Protein AF-K1S315-F1 (afdb_monomer)

Foldseek 3Di:
DAAEDADQPVCVVVLVVVQVVQVVCCVVPNNDDDRYDYDYDPAPSFAFFQADLVHTQDPPDPDPLRHDDPPDDPVRVVVSNVPGDFDPPPDQDDDPPGSNSVNVVRVVCVVPVDDDDD

pLDDT: mean 85.22, std 10.04, range [49.0, 95.62]

Sequence (118 aa):
QTDFVPIGIDQKQHLEITRNIADRFNGLYGNTFKLPEPFIGKSGAKIMSLQEPNKKMSKSDTNPKAFISVLDDDNTIMKKIKSAVTDSEARVYRKDGKDGVNNLMGIYSCCTGKQMRK

Nearest PDB structures (foldseek):
  1d2r-assembly2_B  TM=8.834E-01  e=2.063E-12  Geobacillus stearothermophilus
  7cms-assembly1_A  TM=9.202E-01  e=4.070E-12  Geobacillus stearothermophilus
  3prh-assembly1_A  TM=8.988E-01  e=1.137E-10  Bacillus subtilis
  7el8-assembly1_A-2  TM=9.189E-01  e=2.402E-10  Mycobacterium tuberculosis
  2yy5-assembly2_C  TM=8.888E-01  e=4.501E-08  Mycoplasmoides pneumoniae M129

Solvent-accessible surface area (backbone atoms only — not comparable to full-atom values): 7331 Å² total; per-residue (Å²): 131,58,67,64,43,83,42,56,83,88,44,52,66,59,54,51,53,54,40,54,52,39,51,54,46,24,74,74,74,46,92,77,64,66,75,59,42,84,37,68,70,93,69,80,77,76,58,45,15,33,64,44,47,91,39,69,48,46,94,84,49,91,51,74,56,27,42,84,59,95,84,56,51,73,68,57,50,50,51,34,63,75,65,36,46,62,77,90,76,88,67,94,68,77,54,91,93,36,50,30,47,43,42,53,52,49,53,52,25,66,77,66,71,48,82,79,80,123

Radius of gyration: 19.46 Å; Cα contacts (8 Å, |Δi|>4): 130; chains: 1; bounding box: 40×32×53 Å

InterPro domains:
  IPR002305 Aminoacyl-tRNA synthetase, class Ic [PF00579] (2-112)
  IPR002306 Tryptophan-tRNA ligase [PR01039] (3-24)
  IPR002306 Tryptophan-tRNA ligase [PR01039] (56-66)
  IPR014729 Rossmann-like alpha/beta/alpha sandwich fold [G3DSA:3.40.50.620] (1-46)
  IPR050203 Tryptophan--tRNA ligase [PTHR43766] (1-116)

Mean predicted aligned error: 8.25 Å

Organism: NCBI:txid408170

Structure (mmCIF, N/CA/C/O backbone):
data_AF-K1S315-F1
#
_entry.id   AF-K1S315-F1
#
loop_
_atom_site.group_PDB
_atom_site.id
_atom_site.type_symbol
_atom_site.label_atom_id
_atom_site.label_alt_id
_atom_site.label_comp_id
_atom_site.label_asym_id
_atom_site.label_entity_id
_atom_site.label_seq_id
_atom_site.pdbx_PDB_ins_code
_atom_site.Cartn_x
_atom_site.Cartn_y
_atom_site.Cartn_z
_atom_site.occupancy
_atom_site.B_iso_or_equiv
_atom_site.auth_seq_id
_atom_site.auth_comp_id
_atom_site.auth_asym_id
_atom_site.auth_atom_id
_atom_site.pdbx_PDB_model_num
ATOM 1 N N . GLN A 1 1 ? -23.611 5.404 16.840 1.00 61.06 1 GLN A N 1
ATOM 2 C CA . GLN A 1 1 ? -22.821 4.190 17.134 1.00 61.06 1 GLN A CA 1
ATOM 3 C C . GLN A 1 1 ? -22.353 3.614 15.808 1.00 61.06 1 GLN A C 1
ATOM 5 O O . GLN A 1 1 ? -23.149 3.602 14.880 1.00 61.06 1 GLN A O 1
ATOM 10 N N . THR A 1 2 ? -21.083 3.229 15.697 1.00 65.81 2 THR A N 1
ATOM 11 C CA . THR A 1 2 ? -20.478 2.786 14.430 1.00 65.81 2 THR A CA 1
ATOM 12 C C . THR A 1 2 ? -20.525 1.266 14.325 1.00 65.81 2 THR A C 1
ATOM 14 O O . THR A 1 2 ? -20.066 0.588 15.240 1.00 65.81 2 THR A O 1
ATOM 17 N N . ASP A 1 3 ? -21.047 0.741 13.217 1.00 77.94 3 ASP A N 1
ATOM 18 C CA . ASP A 1 3 ? -21.150 -0.707 12.987 1.00 77.94 3 ASP A CA 1
ATOM 19 C C . ASP A 1 3 ? -19.856 -1.305 12.424 1.00 77.94 3 ASP A C 1
ATOM 21 O O . ASP A 1 3 ? -19.412 -2.367 12.855 1.00 77.94 3 ASP A O 1
ATOM 25 N N . PHE A 1 4 ? -19.219 -0.588 11.496 1.00 78.38 4 PHE A N 1
ATOM 26 C CA . PHE A 1 4 ? -18.026 -1.042 10.791 1.00 78.38 4 PHE A CA 1
ATOM 27 C C . PHE A 1 4 ? -16.975 0.054 10.732 1.00 78.38 4 PHE A C 1
ATOM 29 O O . PHE A 1 4 ? -17.293 1.217 10.478 1.00 78.38 4 PHE A O 1
ATOM 36 N N . VAL A 1 5 ? -15.711 -0.327 10.908 1.00 77.19 5 VAL A N 1
ATOM 37 C CA . VAL A 1 5 ? -14.580 0.585 10.725 1.00 77.19 5 VAL A CA 1
ATOM 38 C C . VAL A 1 5 ? -13.715 0.062 9.580 1.00 77.19 5 VAL A C 1
ATOM 40 O O . VAL A 1 5 ? -13.161 -1.036 9.698 1.00 77.19 5 VAL A O 1
ATOM 43 N N . PRO A 1 6 ? 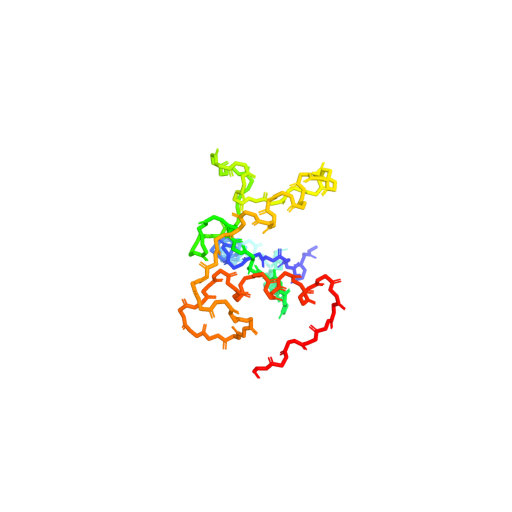-13.589 0.810 8.465 1.00 77.38 6 PRO A N 1
ATOM 44 C CA . PRO A 1 6 ? -12.662 0.455 7.405 1.00 77.38 6 PRO A CA 1
ATOM 45 C C . PRO A 1 6 ? -11.240 0.595 7.941 1.00 77.38 6 PRO A C 1
ATOM 47 O O . PRO A 1 6 ? -10.768 1.700 8.205 1.00 77.38 6 PRO A O 1
ATOM 50 N N . ILE A 1 7 ? -10.563 -0.536 8.122 1.00 72.38 7 ILE A N 1
ATOM 51 C CA . ILE A 1 7 ? -9.204 -0.567 8.655 1.00 72.38 7 ILE A CA 1
ATOM 52 C C . ILE A 1 7 ? -8.247 -1.226 7.668 1.00 72.38 7 ILE A C 1
ATOM 54 O O . ILE A 1 7 ? -8.550 -2.235 7.031 1.00 72.38 7 ILE A O 1
ATOM 58 N N . GLY A 1 8 ? -7.048 -0.655 7.560 1.00 69.12 8 GLY A N 1
ATOM 59 C CA . GLY A 1 8 ? -5.916 -1.367 6.974 1.00 69.12 8 GLY A CA 1
ATOM 60 C C . GLY A 1 8 ? -5.458 -2.495 7.903 1.00 69.12 8 GLY A C 1
ATOM 61 O O . GLY A 1 8 ? -5.700 -2.443 9.107 1.00 69.12 8 GLY A O 1
ATOM 62 N N . ILE A 1 9 ? -4.745 -3.488 7.361 1.00 70.25 9 ILE A N 1
ATOM 63 C CA . ILE A 1 9 ? -4.192 -4.615 8.143 1.00 70.25 9 ILE A CA 1
ATOM 64 C C . ILE A 1 9 ? -3.387 -4.111 9.353 1.00 70.25 9 ILE A C 1
ATOM 66 O O . ILE A 1 9 ? -3.514 -4.645 10.452 1.00 70.25 9 ILE A O 1
ATOM 70 N N . ASP A 1 10 ? -2.636 -3.024 9.168 1.00 71.62 10 ASP A N 1
ATOM 71 C CA . ASP A 1 10 ? -1.775 -2.430 10.198 1.00 71.62 10 ASP A CA 1
ATOM 72 C C . ASP A 1 10 ? -2.562 -1.794 11.363 1.00 71.62 10 ASP A C 1
ATOM 74 O O . ASP A 1 10 ? -2.003 -1.526 12.418 1.00 71.62 10 ASP A O 1
ATOM 78 N N . GLN A 1 11 ? -3.864 -1.546 11.192 1.00 78.31 11 GLN A N 1
ATOM 79 C CA . GLN A 1 11 ? -4.729 -0.879 12.175 1.00 78.31 11 GLN A CA 1
ATOM 80 C C . GLN A 1 11 ? -5.542 -1.875 13.021 1.00 78.31 11 GLN A C 1
ATOM 82 O O . GLN A 1 11 ? -6.329 -1.466 13.875 1.00 78.31 11 GLN A O 1
ATOM 87 N N . LYS A 1 12 ? -5.342 -3.188 12.823 1.00 82.12 12 LYS A N 1
ATOM 88 C CA . LYS A 1 12 ? -6.036 -4.243 13.578 1.00 82.12 12 LYS A CA 1
ATOM 89 C C . LYS A 1 12 ? -5.812 -4.116 15.088 1.00 82.12 12 LYS A C 1
ATOM 91 O O . LYS A 1 12 ? -6.753 -4.271 15.857 1.00 82.12 12 LYS A O 1
ATOM 96 N N . GLN A 1 13 ? -4.588 -3.789 15.506 1.00 84.56 13 GLN A N 1
ATOM 97 C CA . GLN A 1 13 ? -4.250 -3.639 16.923 1.00 84.56 13 GLN A CA 1
ATOM 98 C C . GLN A 1 13 ? -4.992 -2.464 17.576 1.00 84.56 13 GLN A C 1
ATOM 100 O O . GLN A 1 13 ? -5.445 -2.581 18.711 1.00 84.56 13 GLN A O 1
ATOM 105 N N . HIS A 1 14 ? -5.162 -1.348 16.863 1.00 86.81 14 HIS A N 1
ATOM 106 C CA . HIS A 1 14 ? -5.900 -0.198 17.387 1.00 86.81 14 HIS A CA 1
ATOM 107 C C . HIS A 1 14 ? -7.389 -0.502 17.551 1.00 86.81 14 HIS A C 1
ATOM 109 O O . HIS A 1 14 ? -7.962 -0.148 18.579 1.00 86.81 14 HIS A O 1
ATOM 115 N N . LEU A 1 15 ? -7.997 -1.208 16.589 1.00 86.94 15 LEU A N 1
ATOM 116 C CA . LEU A 1 15 ? -9.394 -1.627 16.705 1.00 86.94 15 LEU A CA 1
ATOM 117 C C . LEU A 1 15 ? -9.605 -2.537 17.923 1.00 86.94 15 LEU A C 1
ATOM 119 O O . LEU A 1 15 ? -10.591 -2.382 18.641 1.00 86.94 15 LEU A O 1
ATOM 123 N N . GLU A 1 16 ? -8.657 -3.435 18.191 1.00 87.69 16 GLU A N 1
ATOM 124 C CA . GLU A 1 16 ? -8.718 -4.324 19.352 1.00 87.69 16 GLU A CA 1
ATOM 125 C C . GLU A 1 16 ? -8.681 -3.546 20.675 1.00 87.69 16 GLU A C 1
ATOM 127 O O . GLU A 1 16 ? -9.477 -3.798 21.579 1.00 87.69 16 GLU A O 1
ATOM 132 N N . ILE A 1 17 ? -7.815 -2.532 20.773 1.00 91.06 17 ILE A N 1
ATOM 133 C CA . ILE A 1 17 ? -7.763 -1.642 21.941 1.00 91.06 17 ILE A CA 1
ATOM 134 C C . ILE A 1 17 ? -9.097 -0.903 22.112 1.00 91.06 17 ILE A C 1
ATOM 136 O O . ILE A 1 17 ? -9.622 -0.840 23.224 1.00 91.06 17 ILE A O 1
ATOM 140 N N . THR A 1 18 ? -9.680 -0.383 21.027 1.00 89.94 18 THR A N 1
ATOM 141 C CA . THR A 1 18 ? -10.992 0.280 21.066 1.00 89.94 18 THR A CA 1
ATOM 142 C C . THR A 1 18 ? -12.089 -0.656 21.575 1.00 89.94 18 THR A C 1
ATOM 144 O O . THR A 1 18 ? -12.887 -0.246 22.418 1.00 89.94 18 THR A O 1
ATOM 147 N N . ARG A 1 19 ? -12.111 -1.915 21.120 1.00 89.25 19 ARG A N 1
ATOM 148 C CA . ARG A 1 19 ? -13.080 -2.922 21.581 1.00 89.25 19 ARG A CA 1
ATOM 149 C C . ARG A 1 19 ? -12.910 -3.232 23.066 1.00 89.25 19 ARG A C 1
ATOM 151 O O . ARG A 1 19 ? -13.896 -3.204 23.790 1.00 89.25 19 ARG A O 1
ATOM 158 N N . ASN A 1 20 ? -11.678 -3.422 23.535 1.00 91.62 20 ASN A N 1
ATOM 159 C CA . ASN A 1 20 ? -11.399 -3.695 24.948 1.00 91.62 20 ASN A CA 1
ATOM 160 C C . ASN A 1 20 ? -11.819 -2.543 25.873 1.00 91.62 20 ASN A C 1
ATOM 162 O O . ASN A 1 20 ? -12.341 -2.775 26.962 1.00 91.62 20 ASN A O 1
ATOM 166 N N . ILE A 1 21 ? -11.605 -1.292 25.451 1.00 91.38 21 ILE A N 1
ATOM 167 C CA . ILE A 1 21 ? -12.036 -0.113 26.215 1.00 91.38 21 ILE A CA 1
ATOM 168 C C . ILE A 1 21 ? -13.565 -0.026 26.250 1.00 91.38 21 ILE A C 1
ATOM 170 O O . ILE A 1 21 ? -14.135 0.205 27.316 1.00 91.38 21 ILE A O 1
ATOM 174 N N . ALA A 1 22 ? -14.223 -0.233 25.106 1.00 90.12 22 ALA A N 1
ATOM 175 C CA . ALA A 1 22 ? -15.678 -0.216 25.011 1.00 90.12 22 ALA A CA 1
ATOM 176 C C . ALA A 1 22 ? -16.320 -1.313 25.876 1.00 90.12 22 ALA A C 1
ATOM 178 O O . ALA A 1 22 ? -17.272 -1.033 26.600 1.00 90.12 22 ALA A O 1
ATOM 179 N N . ASP A 1 23 ? -15.758 -2.523 25.867 1.00 91.75 23 ASP A N 1
ATOM 180 C CA . ASP A 1 23 ? -16.247 -3.651 26.662 1.00 91.75 23 ASP A CA 1
ATOM 181 C C . ASP A 1 23 ? -16.055 -3.416 28.168 1.00 91.75 23 ASP A C 1
ATOM 183 O O . ASP A 1 23 ? -16.991 -3.551 28.956 1.00 91.75 23 ASP A O 1
ATOM 187 N N . ARG A 1 24 ? -14.874 -2.925 28.576 1.00 92.19 24 ARG A N 1
ATOM 188 C CA . ARG A 1 24 ? -14.619 -2.536 29.972 1.00 92.19 24 ARG A CA 1
ATOM 189 C C . ARG A 1 24 ? -15.598 -1.466 30.451 1.00 92.19 24 ARG A C 1
ATOM 191 O O . ARG A 1 24 ? -16.093 -1.550 31.572 1.00 92.19 24 ARG A O 1
ATOM 198 N N . PHE A 1 25 ? -15.866 -0.455 29.628 1.00 93.50 25 PHE A N 1
ATOM 199 C CA . PHE A 1 25 ? -16.805 0.604 29.985 1.00 93.50 25 PHE A CA 1
ATOM 200 C C . PHE A 1 25 ? -18.232 0.063 30.115 1.00 93.50 25 PHE A C 1
ATOM 202 O O . PHE A 1 25 ? -18.916 0.375 31.087 1.00 93.50 25 PHE A O 1
ATOM 209 N N . ASN A 1 26 ? -18.653 -0.795 29.184 1.00 92.06 26 ASN A N 1
ATOM 210 C CA . ASN A 1 26 ? -19.968 -1.425 29.226 1.00 92.06 26 ASN A CA 1
ATOM 211 C C . ASN A 1 26 ? -20.154 -2.310 30.464 1.00 92.06 26 ASN A C 1
ATOM 213 O O . ASN A 1 26 ? -21.233 -2.312 31.054 1.00 92.06 26 ASN A O 1
ATOM 217 N N . GLY A 1 27 ? -19.105 -3.022 30.886 1.00 90.75 27 GLY A N 1
ATOM 218 C CA . GLY A 1 27 ? -19.124 -3.824 32.109 1.00 90.75 27 GLY A CA 1
ATOM 219 C C . GLY A 1 27 ? -19.220 -2.994 33.394 1.00 90.75 27 GLY A C 1
ATOM 220 O O . GLY A 1 27 ? -19.822 -3.446 34.363 1.00 90.75 27 GLY A O 1
ATOM 221 N N . LEU A 1 28 ? -18.657 -1.781 33.410 1.00 92.12 28 LEU A N 1
ATOM 222 C CA . LEU A 1 28 ? -18.657 -0.900 34.586 1.00 92.12 28 LEU A CA 1
ATOM 223 C C . LEU A 1 28 ? -19.918 -0.037 34.704 1.00 92.12 28 LEU A C 1
ATOM 225 O O . LEU A 1 28 ? -20.394 0.202 35.811 1.00 92.12 28 LEU A O 1
ATOM 229 N N . TYR A 1 29 ? -20.441 0.452 33.579 1.00 90.69 29 TYR A N 1
ATOM 230 C CA . TYR A 1 29 ? -21.463 1.506 33.555 1.00 90.69 29 TYR A CA 1
ATOM 231 C C . TYR A 1 29 ? -22.747 1.104 32.820 1.00 90.69 29 TYR A C 1
ATOM 233 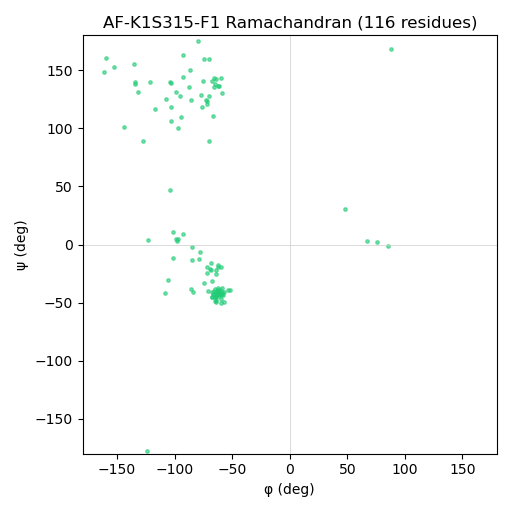O O . TYR A 1 29 ? -23.660 1.916 32.680 1.00 90.69 29 TYR A O 1
ATOM 241 N N . GLY A 1 30 ? -22.840 -0.146 32.367 1.00 85.50 30 GLY A N 1
ATOM 242 C CA . GLY A 1 30 ? -23.950 -0.632 31.558 1.00 85.50 30 GLY A CA 1
ATOM 243 C C . GLY A 1 30 ? -23.735 -0.406 30.062 1.00 85.50 30 GLY A C 1
ATOM 244 O O . GLY A 1 30 ? -22.825 0.297 29.620 1.00 85.50 30 GLY A O 1
ATOM 245 N N . ASN A 1 31 ? -24.585 -1.046 29.262 1.00 83.25 31 ASN A N 1
ATOM 246 C CA . ASN A 1 31 ? -24.381 -1.235 27.827 1.00 83.25 31 ASN A CA 1
ATOM 247 C C . ASN A 1 31 ? -24.514 0.089 27.039 1.00 83.25 31 ASN A C 1
ATOM 249 O O . ASN A 1 31 ? -25.601 0.461 26.599 1.00 83.25 31 ASN A O 1
ATOM 253 N N . THR A 1 32 ? -23.402 0.811 26.880 1.00 87.19 32 THR A N 1
ATOM 254 C CA . THR A 1 32 ? -23.354 2.190 26.356 1.00 87.19 32 THR A CA 1
ATOM 255 C C . THR A 1 32 ? -22.754 2.245 24.949 1.00 87.19 32 THR A C 1
ATOM 257 O O . THR A 1 32 ? -23.251 2.947 24.062 1.00 87.19 32 THR A O 1
ATOM 260 N N . PHE A 1 33 ? -21.688 1.481 24.710 1.00 87.12 33 PHE A N 1
ATOM 261 C CA . PHE A 1 33 ? -20.973 1.439 23.439 1.00 87.12 33 PHE A CA 1
ATOM 262 C C . PHE A 1 33 ? -21.298 0.180 22.637 1.00 87.12 33 PHE A C 1
ATOM 264 O O . PHE A 1 33 ? -21.354 -0.923 23.172 1.00 87.12 33 PHE A O 1
ATOM 271 N N . LYS A 1 34 ? -21.441 0.336 21.319 1.00 86.00 34 LYS A N 1
ATOM 272 C CA . LYS A 1 34 ? -21.485 -0.788 20.377 1.00 86.00 34 LYS A CA 1
ATOM 273 C C . LYS A 1 34 ? -20.065 -1.139 19.948 1.00 86.00 34 LYS A C 1
ATOM 275 O O . LYS A 1 34 ? -19.290 -0.236 19.636 1.00 86.00 34 LYS A O 1
ATOM 280 N N . LEU A 1 35 ? -19.739 -2.430 19.925 1.00 83.81 35 LEU A N 1
ATOM 281 C CA . LEU A 1 35 ? -18.429 -2.911 19.491 1.00 83.81 35 LEU A CA 1
ATOM 282 C C . LEU A 1 35 ? -18.334 -2.859 17.956 1.00 83.81 35 LEU A C 1
ATOM 284 O O . LEU A 1 35 ? -19.128 -3.525 17.291 1.00 83.81 35 LEU A O 1
ATOM 288 N N . PRO A 1 36 ? -17.399 -2.079 17.383 1.00 81.81 36 PRO A N 1
ATOM 289 C CA . PRO A 1 36 ? -17.247 -1.980 15.936 1.00 81.81 36 PRO A CA 1
ATOM 290 C C . PRO A 1 36 ? -16.577 -3.228 15.350 1.00 81.81 36 PRO A C 1
ATOM 292 O O . PRO A 1 36 ? -15.601 -3.738 15.911 1.00 81.81 36 PRO A O 1
ATOM 295 N N . GLU A 1 37 ? -17.046 -3.677 14.186 1.00 80.62 37 GLU A N 1
ATOM 296 C CA . GLU A 1 37 ? -16.431 -4.774 13.429 1.00 80.62 37 GLU A CA 1
ATOM 297 C C . GLU A 1 37 ? -15.419 -4.252 12.385 1.00 80.62 37 GLU A C 1
ATOM 299 O O . GLU A 1 37 ? -15.629 -3.193 11.775 1.00 80.62 37 GLU A O 1
ATOM 304 N N . PRO A 1 38 ? -14.303 -4.969 12.147 1.00 79.38 38 PRO A N 1
ATOM 305 C CA . PRO A 1 38 ? -13.333 -4.588 11.131 1.00 79.38 38 PRO A CA 1
ATOM 306 C C . PRO A 1 38 ? -13.906 -4.781 9.727 1.00 79.38 38 PRO A C 1
ATOM 308 O O . PRO A 1 38 ? -14.318 -5.877 9.350 1.00 79.38 38 PRO A O 1
ATOM 311 N N . PHE A 1 39 ? -13.833 -3.740 8.903 1.00 78.00 39 PHE A N 1
ATOM 312 C CA . PHE A 1 39 ? -14.087 -3.850 7.472 1.00 78.00 39 PHE A CA 1
ATOM 313 C C . PHE A 1 39 ? -12.760 -3.830 6.708 1.00 78.00 39 PHE A C 1
ATOM 315 O O . PHE A 1 39 ? -12.108 -2.792 6.587 1.00 78.00 39 PHE A O 1
ATOM 322 N N . ILE A 1 40 ? -12.346 -4.995 6.202 1.00 67.31 40 ILE A N 1
ATOM 323 C CA . ILE A 1 40 ? -11.112 -5.161 5.422 1.00 67.31 40 ILE A CA 1
ATOM 324 C C . ILE A 1 40 ? -11.487 -5.286 3.942 1.00 67.31 40 ILE A C 1
ATOM 326 O O . ILE A 1 40 ? -12.183 -6.219 3.538 1.00 67.31 40 ILE A O 1
ATOM 330 N N . GLY A 1 41 ? -11.019 -4.346 3.118 1.00 64.75 41 GLY A N 1
ATOM 331 C CA . GLY A 1 41 ? -11.251 -4.362 1.671 1.00 64.75 41 GLY A CA 1
ATOM 332 C C . GLY A 1 41 ? -10.641 -5.599 0.993 1.00 64.75 41 GLY A C 1
ATOM 333 O O . GLY A 1 41 ? -9.508 -5.980 1.279 1.00 64.75 41 GLY A O 1
ATOM 334 N N . LYS A 1 42 ? -11.387 -6.224 0.069 1.00 60.81 42 LYS A N 1
ATOM 335 C CA . LYS A 1 42 ? -11.048 -7.525 -0.548 1.00 60.81 42 LYS A CA 1
ATOM 336 C C . LYS A 1 42 ? -9.977 -7.479 -1.655 1.00 60.81 42 LYS A C 1
ATOM 338 O O . LYS A 1 42 ? -9.580 -8.534 -2.139 1.00 60.81 42 LYS A O 1
ATOM 343 N N . SER A 1 43 ? -9.500 -6.312 -2.097 1.00 53.97 43 SER A N 1
ATOM 344 C CA . SER A 1 43 ? -8.475 -6.185 -3.156 1.00 53.97 43 SER A CA 1
ATOM 345 C C . SER A 1 43 ? -7.809 -4.804 -3.131 1.00 53.97 43 SER A C 1
ATOM 347 O O . SER A 1 43 ? -8.434 -3.834 -2.718 1.00 53.97 43 SER A O 1
ATOM 349 N N . GLY A 1 44 ? -6.527 -4.722 -3.511 1.00 56.81 44 GLY A N 1
ATOM 350 C CA . GLY A 1 44 ? -5.727 -3.482 -3.460 1.00 56.81 44 GLY A CA 1
ATOM 351 C C . GLY A 1 44 ? -5.245 -3.069 -2.060 1.00 56.81 44 GLY A C 1
ATOM 352 O O . GLY A 1 44 ? -4.579 -2.050 -1.912 1.00 56.81 44 GLY A O 1
ATOM 353 N N . ALA A 1 45 ? -5.534 -3.873 -1.030 1.00 58.25 45 ALA A N 1
ATOM 354 C CA . ALA A 1 45 ? -5.287 -3.544 0.378 1.00 58.25 45 ALA A CA 1
ATOM 355 C C . ALA A 1 45 ? -3.804 -3.334 0.745 1.00 58.25 45 ALA A C 1
ATOM 357 O O . ALA A 1 45 ? -3.500 -2.763 1.795 1.00 58.25 45 ALA A O 1
ATOM 358 N N . LYS A 1 46 ? -2.874 -3.798 -0.098 1.00 76.12 46 LYS A N 1
ATOM 359 C CA . LYS A 1 46 ? -1.437 -3.676 0.142 1.00 76.12 46 LYS A CA 1
ATOM 360 C C . LYS A 1 46 ? -0.692 -3.441 -1.170 1.00 76.12 46 LYS A C 1
ATOM 362 O O . LYS A 1 46 ? -0.459 -4.375 -1.928 1.00 76.12 46 LYS A O 1
ATOM 367 N N . ILE A 1 47 ? -0.339 -2.182 -1.411 1.00 87.81 47 ILE A N 1
ATOM 368 C CA . ILE A 1 47 ? 0.583 -1.773 -2.473 1.00 87.81 47 ILE A CA 1
ATOM 369 C C . ILE A 1 47 ? 1.965 -1.566 -1.853 1.00 87.81 47 ILE A C 1
ATOM 371 O O . ILE A 1 47 ? 2.107 -0.915 -0.810 1.00 87.81 47 ILE A O 1
ATOM 375 N N . MET A 1 48 ? 2.976 -2.160 -2.478 1.00 91.88 48 MET A N 1
ATOM 376 C CA . MET A 1 48 ? 4.359 -2.118 -2.008 1.00 91.88 48 MET A CA 1
ATOM 377 C C . MET A 1 48 ? 5.114 -0.954 -2.653 1.00 91.88 48 MET A C 1
ATOM 379 O O . MET A 1 48 ? 4.670 -0.386 -3.654 1.00 91.88 48 MET A O 1
ATOM 383 N N . SER A 1 49 ? 6.250 -0.584 -2.068 1.00 93.94 49 SER A N 1
ATOM 384 C CA . SER A 1 49 ? 7.137 0.439 -2.615 1.00 93.94 49 SER A CA 1
ATOM 385 C C . SER A 1 49 ? 7.632 0.035 -4.005 1.00 93.94 49 SER A C 1
ATOM 387 O O . SER A 1 49 ? 7.896 -1.136 -4.280 1.00 93.94 49 SER A O 1
ATOM 389 N N . LEU A 1 50 ? 7.766 1.025 -4.889 1.00 93.94 50 LEU A N 1
ATOM 390 C CA . LEU A 1 50 ? 8.313 0.824 -6.233 1.00 93.94 50 LEU A CA 1
ATOM 391 C C . LEU A 1 50 ? 9.824 0.567 -6.219 1.00 93.94 50 LEU A C 1
ATOM 393 O O . LEU A 1 50 ? 10.358 0.077 -7.205 1.00 93.94 50 LEU A O 1
ATOM 397 N N . GLN A 1 51 ? 10.515 0.925 -5.136 1.00 94.31 51 GLN A N 1
ATOM 398 C CA . GLN A 1 51 ? 11.969 0.779 -5.005 1.00 94.31 51 GLN A CA 1
ATOM 399 C C . GLN A 1 51 ? 12.344 -0.383 -4.079 1.00 94.31 51 GLN A C 1
ATOM 401 O O . GLN A 1 51 ? 13.359 -1.037 -4.282 1.00 94.31 51 GLN A O 1
ATOM 406 N N . GLU A 1 52 ? 11.497 -0.679 -3.093 1.00 92.31 52 GLU A N 1
ATOM 407 C CA . GLU A 1 52 ? 11.689 -1.767 -2.134 1.00 92.31 52 GLU A CA 1
ATOM 408 C C . GLU A 1 52 ? 10.430 -2.650 -2.099 1.00 92.31 52 GLU A C 1
ATOM 410 O O . GLU A 1 52 ? 9.534 -2.409 -1.287 1.00 92.31 52 GLU A O 1
ATOM 415 N N . PRO A 1 53 ? 10.330 -3.692 -2.945 1.00 88.88 53 PRO A N 1
ATOM 416 C CA . PRO A 1 53 ? 9.114 -4.505 -3.066 1.00 88.88 53 PRO A CA 1
ATOM 417 C C . PRO A 1 53 ? 8.657 -5.205 -1.774 1.00 88.88 53 PRO A C 1
ATOM 419 O O . PRO A 1 53 ? 7.491 -5.567 -1.649 1.00 88.88 53 PRO A O 1
ATOM 422 N N . ASN A 1 54 ? 9.554 -5.356 -0.795 1.00 86.88 54 ASN A N 1
ATOM 423 C CA . ASN A 1 54 ? 9.266 -5.937 0.520 1.00 86.88 54 ASN A CA 1
ATOM 424 C C . ASN A 1 54 ? 8.694 -4.929 1.529 1.00 86.88 54 ASN A C 1
ATOM 426 O O . ASN A 1 54 ? 8.160 -5.319 2.569 1.00 86.88 54 ASN A O 1
ATOM 430 N N . LYS A 1 55 ? 8.766 -3.629 1.228 1.00 90.38 55 LYS A N 1
ATOM 431 C CA . LYS A 1 55 ? 8.298 -2.547 2.094 1.00 90.38 55 LYS A CA 1
ATOM 432 C C . LYS A 1 55 ? 6.970 -2.001 1.583 1.00 90.38 55 LYS A C 1
ATOM 434 O O . LYS A 1 55 ? 6.773 -1.821 0.384 1.00 90.38 55 LYS A O 1
ATOM 439 N N . LYS A 1 56 ? 6.035 -1.716 2.491 1.00 89.69 56 LYS A N 1
ATOM 440 C CA . LYS A 1 56 ? 4.770 -1.064 2.126 1.00 89.69 56 LYS A CA 1
ATOM 441 C C . LYS A 1 56 ? 5.051 0.340 1.585 1.00 89.69 56 LYS A C 1
ATOM 443 O O . LYS A 1 56 ? 5.919 1.037 2.107 1.00 89.69 56 LYS A O 1
ATOM 448 N N . MET A 1 57 ? 4.296 0.764 0.572 1.00 91.69 57 MET A N 1
ATOM 449 C CA . MET A 1 57 ? 4.381 2.136 0.078 1.00 91.69 57 MET A CA 1
ATOM 450 C C . MET A 1 57 ? 4.062 3.128 1.207 1.00 91.69 57 MET A C 1
ATOM 452 O O . MET A 1 57 ? 3.049 2.987 1.898 1.00 91.69 57 MET A O 1
ATOM 456 N N . SER A 1 58 ? 4.922 4.131 1.391 1.00 89.44 58 SER A N 1
ATOM 457 C CA . SER A 1 58 ? 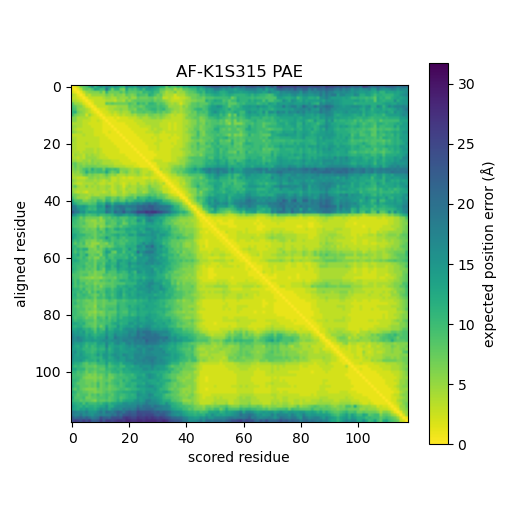4.750 5.177 2.400 1.00 89.44 58 SER A CA 1
ATOM 458 C C . SER A 1 58 ? 5.023 6.553 1.810 1.00 89.44 58 SER A C 1
ATOM 460 O O . SER A 1 58 ? 6.011 6.741 1.108 1.00 89.44 58 SER A O 1
ATOM 462 N N . LYS A 1 59 ? 4.183 7.534 2.162 1.00 87.69 59 LYS A N 1
ATOM 463 C CA . LYS A 1 59 ? 4.402 8.949 1.819 1.00 87.69 59 LYS A CA 1
ATOM 464 C C . LYS A 1 59 ? 5.586 9.576 2.559 1.00 87.69 59 LYS A C 1
ATOM 466 O O . LYS A 1 59 ? 6.066 10.625 2.158 1.00 87.69 59 LYS A O 1
ATOM 471 N N . SER A 1 60 ? 5.994 8.977 3.678 1.00 87.50 60 SER A N 1
ATOM 472 C CA . SER A 1 60 ? 7.108 9.447 4.507 1.00 87.50 60 SER A CA 1
ATOM 473 C C . SER A 1 60 ? 8.432 8.784 4.135 1.00 87.50 60 SER A C 1
ATOM 475 O O . SER A 1 60 ? 9.397 8.894 4.888 1.00 87.50 60 SER A O 1
ATOM 477 N N . ASP A 1 61 ? 8.469 8.034 3.032 1.00 90.62 61 ASP A N 1
ATOM 478 C CA . ASP A 1 61 ? 9.711 7.459 2.541 1.00 90.62 61 ASP A CA 1
ATOM 479 C C . ASP A 1 61 ? 10.665 8.579 2.102 1.00 90.62 61 ASP A C 1
ATOM 481 O O . ASP A 1 61 ? 10.247 9.557 1.478 1.00 90.62 61 ASP A O 1
ATOM 485 N N . THR A 1 62 ? 11.946 8.444 2.439 1.00 91.94 62 THR A N 1
ATOM 486 C CA . THR A 1 62 ? 12.973 9.422 2.066 1.00 91.94 62 THR A CA 1
ATOM 487 C C . THR A 1 62 ? 13.234 9.417 0.565 1.00 91.94 62 THR A C 1
ATOM 489 O O . THR A 1 62 ? 13.723 10.413 0.039 1.00 91.94 62 THR A O 1
ATOM 492 N N . ASN A 1 63 ? 12.897 8.325 -0.132 1.00 92.12 63 ASN A N 1
ATOM 493 C CA . ASN A 1 63 ? 13.010 8.215 -1.575 1.00 92.12 63 ASN A CA 1
ATOM 494 C C . ASN A 1 63 ? 11.673 8.563 -2.259 1.00 92.12 63 ASN A C 1
ATOM 496 O O . ASN A 1 63 ? 10.745 7.749 -2.253 1.00 92.12 63 ASN A O 1
ATOM 500 N N . PRO A 1 64 ? 11.566 9.706 -2.967 1.00 90.81 64 PRO A N 1
ATOM 501 C CA . PRO A 1 64 ? 10.338 10.090 -3.664 1.00 90.81 64 PRO A CA 1
ATOM 502 C C . PRO A 1 64 ? 9.922 9.112 -4.768 1.00 90.81 64 PRO A C 1
ATOM 504 O O . PRO A 1 64 ? 8.767 9.117 -5.188 1.00 90.81 64 PRO A O 1
ATOM 507 N N . LYS A 1 65 ? 10.843 8.271 -5.263 1.00 92.75 65 LYS A N 1
ATOM 508 C CA . LYS A 1 65 ? 10.545 7.242 -6.270 1.00 92.75 65 LYS A CA 1
ATOM 509 C C . LYS A 1 65 ? 9.884 6.000 -5.674 1.00 92.75 65 LYS A C 1
ATOM 511 O O . LYS A 1 65 ? 9.388 5.178 -6.434 1.00 92.75 65 LYS A O 1
ATOM 516 N N . ALA A 1 66 ? 9.876 5.844 -4.348 1.00 92.94 66 ALA A N 1
ATOM 517 C CA . ALA A 1 66 ? 9.286 4.695 -3.662 1.00 92.94 66 ALA A CA 1
ATOM 518 C C . ALA A 1 66 ? 7.749 4.699 -3.691 1.00 92.94 66 ALA A C 1
ATOM 520 O O . ALA A 1 66 ? 7.132 3.636 -3.592 1.00 92.94 66 ALA A O 1
ATOM 521 N N . PHE A 1 67 ? 7.126 5.870 -3.842 1.00 93.69 67 PHE A N 1
ATOM 522 C CA . PHE A 1 67 ? 5.678 6.043 -3.774 1.00 93.69 67 PHE A CA 1
ATOM 523 C C . PHE A 1 67 ? 5.139 6.930 -4.898 1.00 93.69 67 PHE A C 1
ATOM 525 O O . PHE A 1 67 ? 5.842 7.790 -5.429 1.00 93.69 67 PHE A O 1
ATOM 532 N N . ILE A 1 68 ? 3.860 6.744 -5.219 1.00 93.19 68 ILE A N 1
ATOM 533 C CA . ILE A 1 68 ? 3.102 7.625 -6.111 1.00 93.19 68 ILE A CA 1
ATOM 534 C C . ILE A 1 68 ? 2.125 8.426 -5.251 1.00 93.19 68 ILE A C 1
ATOM 536 O O . ILE A 1 68 ? 1.362 7.851 -4.475 1.00 93.19 68 ILE A O 1
ATOM 540 N N . SER A 1 69 ? 2.178 9.750 -5.365 1.00 92.31 69 SER A N 1
ATOM 541 C CA . SER A 1 69 ? 1.19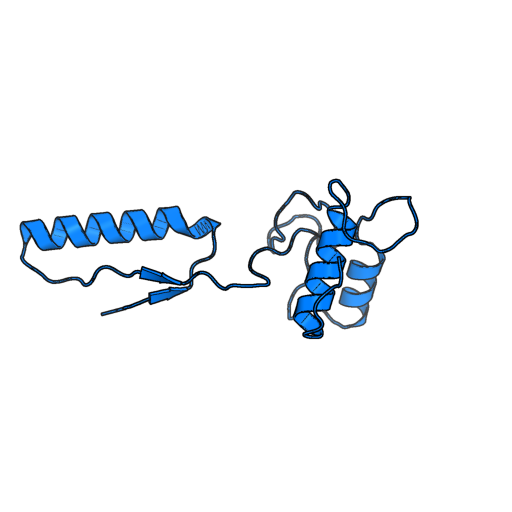8 10.649 -4.760 1.00 92.31 69 SER A CA 1
ATOM 542 C C . SER A 1 69 ? 0.009 10.827 -5.699 1.00 92.31 69 SER A C 1
ATOM 544 O O . SER A 1 69 ? 0.166 10.822 -6.915 1.00 92.31 69 SER A O 1
ATOM 546 N N . VAL A 1 70 ? -1.178 11.059 -5.140 1.00 90.25 70 VAL A N 1
ATOM 547 C CA . VAL A 1 70 ? -2.387 11.382 -5.922 1.00 90.25 70 VAL A CA 1
ATOM 548 C C . VAL A 1 70 ? -2.238 12.715 -6.670 1.00 90.25 70 VAL A C 1
ATOM 550 O O . VAL A 1 70 ? -2.923 12.947 -7.657 1.00 90.25 70 VAL A O 1
ATOM 553 N N . LEU A 1 71 ? -1.335 13.580 -6.203 1.00 92.12 71 LEU A N 1
ATOM 554 C CA . LEU A 1 71 ? -1.060 14.895 -6.785 1.00 92.12 71 LEU A CA 1
ATOM 555 C C . LEU A 1 71 ? 0.174 14.908 -7.704 1.00 92.12 71 LEU A C 1
ATOM 557 O O . LEU A 1 71 ? 0.582 15.983 -8.134 1.00 92.12 71 LEU A O 1
ATOM 561 N N . ASP A 1 72 ? 0.805 13.756 -7.958 1.00 92.31 72 ASP A N 1
ATOM 562 C CA . ASP A 1 72 ? 1.921 13.692 -8.908 1.00 92.31 72 ASP A CA 1
ATOM 563 C C . ASP A 1 72 ? 1.409 13.962 -10.335 1.00 92.31 72 ASP A C 1
ATOM 565 O O . ASP A 1 72 ? 0.349 13.476 -10.724 1.00 92.31 72 ASP A O 1
ATOM 569 N N . ASP A 1 73 ? 2.177 14.708 -11.131 1.00 95.62 73 ASP A N 1
ATOM 570 C CA . ASP A 1 73 ? 1.879 14.914 -12.550 1.00 95.62 73 ASP A CA 1
ATOM 571 C C . ASP A 1 73 ? 2.196 13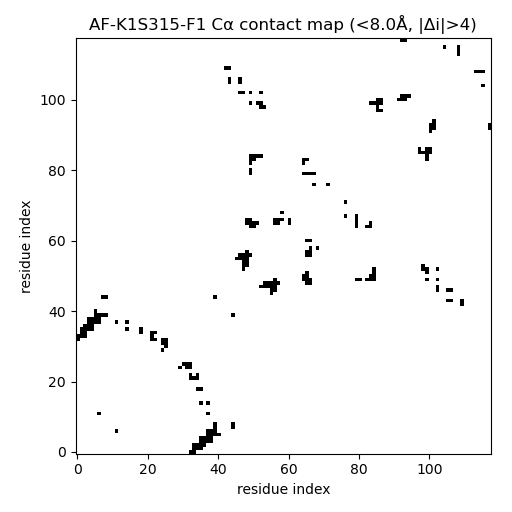.665 -13.394 1.00 95.62 73 ASP A C 1
ATOM 573 O O . ASP A 1 73 ? 3.016 12.820 -13.015 1.00 95.62 73 ASP A O 1
ATOM 577 N N . ASP A 1 74 ? 1.602 13.579 -14.586 1.00 95.25 74 ASP A N 1
ATOM 578 C CA . ASP A 1 74 ? 1.732 12.433 -15.495 1.00 95.25 74 ASP A CA 1
ATOM 579 C C . ASP A 1 74 ? 3.190 12.065 -15.812 1.00 95.25 74 ASP A C 1
ATOM 581 O O . ASP A 1 74 ? 3.549 10.881 -15.860 1.00 95.25 74 ASP A O 1
ATOM 585 N N . ASN A 1 75 ? 4.066 13.061 -15.995 1.00 95.31 75 ASN A N 1
ATOM 586 C CA . ASN A 1 75 ? 5.469 12.807 -16.315 1.00 95.31 75 ASN A CA 1
ATOM 587 C C . ASN A 1 75 ? 6.207 12.227 -15.106 1.00 95.31 75 ASN A C 1
ATOM 589 O O . ASN A 1 75 ? 7.026 11.314 -15.259 1.00 95.31 75 ASN A O 1
ATOM 593 N N . THR A 1 76 ? 5.921 12.732 -13.907 1.00 94.44 76 THR A N 1
ATOM 594 C CA . THR A 1 76 ? 6.475 12.210 -12.655 1.00 94.44 76 THR A CA 1
ATOM 595 C C . THR A 1 76 ? 6.003 10.784 -12.394 1.00 94.44 76 THR A C 1
ATOM 597 O O . THR A 1 76 ? 6.840 9.910 -12.148 1.00 94.44 76 THR A O 1
ATOM 600 N N . ILE A 1 77 ? 4.702 10.509 -12.531 1.00 94.25 77 ILE A N 1
ATOM 601 C CA . ILE A 1 77 ? 4.140 9.158 -12.389 1.00 94.25 77 ILE A CA 1
ATOM 602 C C . ILE A 1 77 ? 4.826 8.204 -13.370 1.00 94.25 77 ILE A C 1
ATOM 604 O O . ILE A 1 77 ? 5.335 7.151 -12.971 1.00 94.25 77 ILE A O 1
ATOM 608 N N . MET A 1 78 ? 4.924 8.591 -14.645 1.00 94.38 78 MET A N 1
ATOM 609 C CA . MET A 1 78 ? 5.538 7.749 -15.667 1.00 94.38 78 MET A CA 1
ATOM 610 C C . MET A 1 78 ? 7.022 7.477 -15.384 1.00 94.38 78 MET A C 1
ATOM 612 O O . MET A 1 78 ? 7.477 6.344 -15.551 1.00 94.38 78 MET A O 1
ATOM 616 N N . LYS A 1 79 ? 7.785 8.471 -14.912 1.00 94.56 79 LYS A N 1
ATOM 617 C CA . LYS A 1 79 ? 9.193 8.289 -14.514 1.00 94.56 79 LYS A CA 1
ATOM 618 C C . LYS A 1 79 ? 9.340 7.340 -13.323 1.00 94.56 79 LYS A C 1
ATOM 620 O O . LYS A 1 79 ? 10.236 6.494 -13.335 1.00 94.56 79 LYS A O 1
ATOM 625 N N . LYS A 1 80 ? 8.477 7.449 -12.311 1.00 94.69 80 LYS A N 1
ATOM 626 C CA . LYS A 1 80 ? 8.502 6.571 -11.130 1.00 94.69 80 LYS A CA 1
ATOM 627 C C . LYS A 1 80 ? 8.185 5.122 -11.498 1.00 94.69 80 LYS A C 1
ATOM 629 O O . LYS A 1 80 ? 8.928 4.231 -11.107 1.00 94.69 80 LYS A O 1
ATOM 634 N N . ILE A 1 81 ? 7.161 4.890 -12.323 1.00 93.69 81 ILE A N 1
ATOM 635 C CA . ILE A 1 81 ? 6.805 3.541 -12.795 1.00 93.69 81 ILE A CA 1
ATOM 636 C C . ILE A 1 81 ? 7.924 2.946 -13.659 1.00 93.69 81 ILE A C 1
ATOM 638 O O . ILE A 1 81 ? 8.307 1.799 -13.452 1.00 93.69 81 ILE A O 1
ATOM 642 N N . LYS A 1 82 ? 8.497 3.721 -14.591 1.00 92.62 82 LYS A N 1
ATOM 643 C CA . LYS A 1 82 ? 9.603 3.258 -15.454 1.00 92.62 82 LYS A CA 1
ATOM 644 C C . LYS A 1 82 ? 10.883 2.917 -14.687 1.00 92.62 82 LYS A C 1
ATOM 646 O O . LYS A 1 82 ? 11.689 2.144 -15.188 1.00 92.62 82 LYS A O 1
ATOM 651 N N . SER A 1 83 ? 11.085 3.516 -13.515 1.00 93.69 83 SER A N 1
ATOM 652 C CA . SER A 1 83 ? 12.249 3.273 -12.654 1.00 93.69 83 SER A CA 1
ATOM 653 C C . SER A 1 83 ? 11.950 2.344 -11.475 1.00 93.69 83 SER A C 1
ATOM 655 O O . SER A 1 83 ? 12.776 2.236 -10.569 1.00 93.69 83 SER A O 1
ATOM 657 N N . ALA A 1 84 ? 10.785 1.691 -11.460 1.00 93.88 84 ALA A N 1
ATOM 658 C CA . ALA A 1 84 ? 10.445 0.711 -10.439 1.00 93.88 84 ALA A CA 1
ATOM 659 C C . ALA A 1 84 ? 11.363 -0.519 -10.527 1.00 93.88 84 ALA A C 1
ATOM 661 O O . ALA A 1 84 ? 11.734 -0.960 -11.613 1.00 93.88 84 ALA A O 1
ATOM 662 N N . VAL A 1 85 ? 11.712 -1.079 -9.371 1.00 93.19 85 VAL A N 1
ATOM 663 C CA . VAL A 1 85 ? 12.567 -2.260 -9.257 1.00 93.19 85 VAL A CA 1
ATOM 664 C C . VAL A 1 85 ? 11.793 -3.501 -9.698 1.00 93.19 85 VAL A C 1
ATOM 666 O O . VAL A 1 85 ? 10.722 -3.811 -9.171 1.00 93.19 85 VAL A O 1
ATOM 669 N N . THR A 1 86 ? 12.357 -4.224 -10.664 1.00 91.44 86 THR A N 1
ATOM 670 C CA . THR A 1 86 ? 11.826 -5.478 -11.216 1.00 91.44 86 THR A CA 1
ATOM 671 C C . THR A 1 86 ? 12.856 -6.604 -11.115 1.00 91.44 86 THR A C 1
ATOM 673 O O . THR A 1 86 ? 13.951 -6.417 -10.587 1.00 91.44 86 THR A O 1
ATOM 676 N N . ASP A 1 87 ? 12.509 -7.783 -11.636 1.00 87.81 87 ASP A N 1
ATOM 677 C CA . ASP A 1 87 ? 13.473 -8.858 -11.870 1.00 87.81 87 ASP A CA 1
ATOM 678 C C . ASP A 1 87 ? 14.285 -8.644 -13.165 1.00 87.81 87 ASP A C 1
ATOM 680 O O . ASP A 1 87 ? 14.0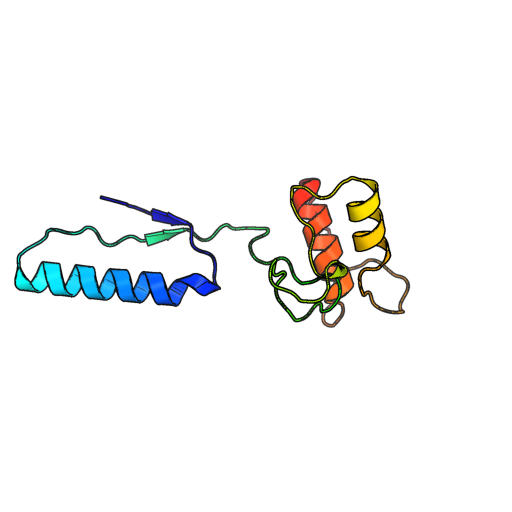49 -7.701 -13.924 1.00 87.81 87 ASP A O 1
ATOM 684 N N . SER A 1 88 ? 15.263 -9.524 -13.400 1.00 86.69 88 SER A N 1
ATOM 685 C CA . SER A 1 88 ? 16.126 -9.532 -14.594 1.00 86.69 88 SER A CA 1
ATOM 686 C C . SER A 1 88 ? 15.670 -10.515 -15.683 1.00 86.69 88 SER A C 1
ATOM 688 O O . SER A 1 88 ? 16.358 -10.688 -16.682 1.00 86.69 88 SER A O 1
ATOM 690 N N . GLU A 1 89 ? 14.530 -11.184 -15.511 1.00 82.44 89 GLU A N 1
ATOM 691 C CA . GLU A 1 89 ? 14.058 -12.258 -16.394 1.00 82.44 89 GLU A CA 1
ATOM 692 C C . GLU A 1 89 ? 13.298 -11.726 -17.622 1.00 82.44 89 GLU A C 1
ATOM 694 O O . GLU A 1 89 ? 12.870 -12.511 -18.465 1.00 82.44 89 GLU A O 1
ATOM 699 N N . ALA A 1 90 ? 13.113 -10.402 -17.727 1.00 83.88 90 ALA A N 1
ATOM 700 C CA . ALA A 1 90 ? 12.446 -9.708 -18.838 1.00 83.88 90 ALA A CA 1
ATOM 701 C C . ALA A 1 90 ? 11.089 -10.332 -19.240 1.00 83.88 90 ALA A C 1
ATOM 703 O O . ALA A 1 90 ? 10.678 -10.292 -20.401 1.00 83.88 90 ALA A O 1
ATOM 704 N N . ARG A 1 91 ? 10.382 -10.927 -18.272 1.00 86.19 91 ARG A N 1
ATOM 705 C CA . ARG A 1 91 ? 9.112 -11.636 -18.463 1.00 86.19 91 ARG A CA 1
ATOM 706 C C . ARG A 1 91 ? 8.098 -11.185 -17.426 1.00 86.19 91 ARG A C 1
ATOM 708 O O . ARG A 1 91 ? 8.377 -11.200 -16.230 1.00 86.19 91 ARG A O 1
ATOM 715 N N . VAL A 1 92 ? 6.894 -10.856 -17.888 1.00 86.81 92 VAL A N 1
ATOM 716 C CA . VAL A 1 92 ? 5.795 -10.392 -17.033 1.00 86.81 92 VAL A CA 1
ATOM 717 C C . VAL A 1 92 ? 4.876 -11.562 -16.707 1.00 86.81 92 VAL A C 1
ATOM 719 O O . VAL A 1 92 ? 4.057 -11.963 -17.530 1.00 86.81 92 VAL A O 1
ATOM 722 N N . TYR A 1 93 ? 5.028 -12.124 -15.512 1.00 85.69 93 TYR A N 1
ATOM 723 C CA . TYR A 1 93 ? 4.143 -13.159 -14.985 1.00 85.69 93 TYR A CA 1
ATOM 724 C C . TYR A 1 93 ? 4.252 -13.230 -13.461 1.00 85.69 93 TYR A C 1
ATOM 726 O O . TYR A 1 93 ? 5.230 -12.760 -12.874 1.00 85.69 93 TYR A O 1
ATOM 734 N N . ARG A 1 94 ? 3.244 -13.830 -12.820 1.00 84.00 94 ARG A N 1
ATOM 735 C CA . ARG A 1 94 ? 3.186 -13.932 -11.363 1.00 84.00 94 ARG A CA 1
ATOM 736 C C . ARG A 1 94 ? 3.952 -15.163 -10.883 1.00 84.00 94 ARG A C 1
ATOM 738 O O . ARG A 1 94 ? 3.655 -16.278 -11.299 1.00 84.00 94 ARG A O 1
ATOM 745 N N . LYS A 1 95 ? 4.919 -14.971 -9.987 1.00 86.94 95 LYS A N 1
ATOM 746 C CA . LYS A 1 95 ? 5.671 -16.060 -9.339 1.00 86.94 95 LYS A CA 1
ATOM 747 C C . LYS A 1 95 ? 6.175 -15.617 -7.970 1.00 86.94 95 LYS A C 1
ATOM 74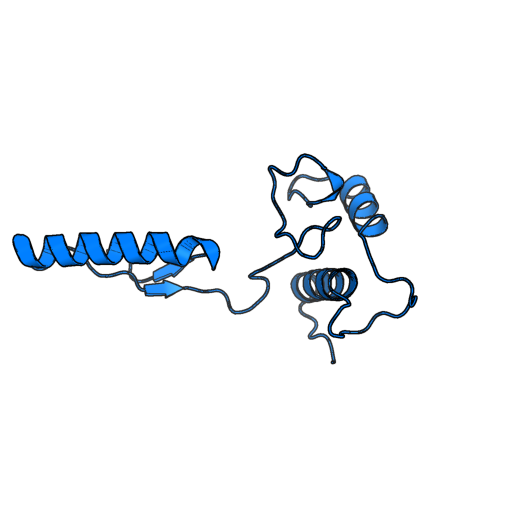9 O O . LYS A 1 95 ? 6.414 -14.426 -7.760 1.00 86.94 95 LYS A O 1
ATOM 754 N N . ASP A 1 96 ? 6.365 -16.566 -7.064 1.00 84.25 96 ASP A N 1
ATOM 755 C CA . ASP A 1 96 ? 7.051 -16.314 -5.797 1.00 84.25 96 ASP A CA 1
ATOM 756 C C . ASP A 1 96 ? 8.497 -15.856 -6.056 1.00 84.25 96 ASP A C 1
ATOM 758 O O . ASP A 1 96 ? 9.177 -16.377 -6.945 1.00 84.25 96 ASP A O 1
ATOM 762 N N . GLY A 1 97 ? 8.943 -14.834 -5.321 1.00 84.81 97 GLY A N 1
ATOM 763 C CA . GLY A 1 97 ? 10.245 -14.181 -5.512 1.00 84.81 97 GLY A CA 1
ATOM 764 C C . GLY A 1 97 ? 10.267 -13.064 -6.565 1.00 84.81 97 GLY A C 1
ATOM 765 O O . GLY A 1 97 ? 11.302 -12.431 -6.755 1.00 84.81 97 GLY A O 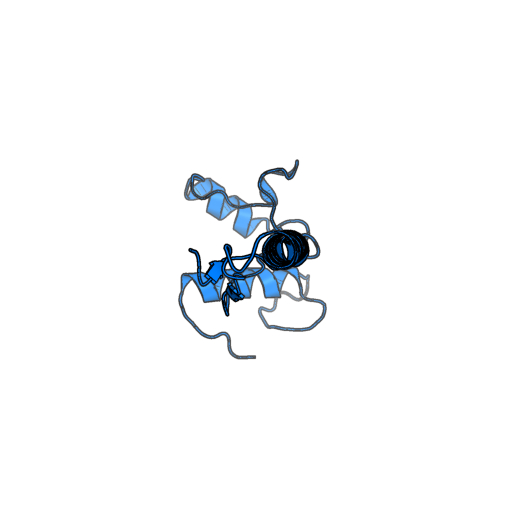1
ATOM 766 N N . LYS A 1 98 ? 9.141 -12.781 -7.237 1.00 89.00 98 LYS A N 1
ATOM 767 C CA . LYS A 1 98 ? 8.998 -11.671 -8.200 1.00 89.00 98 LYS A CA 1
ATOM 768 C C . LYS A 1 98 ? 8.222 -10.490 -7.630 1.00 89.00 98 LYS A C 1
ATOM 770 O O . LYS A 1 98 ? 7.311 -9.965 -8.269 1.00 89.00 98 LYS A O 1
ATOM 775 N N . ASP A 1 99 ? 8.558 -10.063 -6.419 1.00 90.50 99 ASP A N 1
ATOM 776 C CA . ASP A 1 99 ? 7.738 -9.109 -5.661 1.00 90.50 99 ASP A CA 1
ATOM 777 C C . ASP A 1 99 ? 7.531 -7.773 -6.390 1.00 90.50 99 ASP A C 1
ATOM 779 O O . ASP A 1 99 ? 6.419 -7.245 -6.395 1.00 90.50 99 ASP A O 1
ATOM 783 N N . GLY A 1 100 ? 8.551 -7.269 -7.095 1.00 90.06 100 GLY A N 1
ATOM 784 C CA . GLY A 1 100 ? 8.443 -6.044 -7.897 1.00 90.06 100 GLY A CA 1
ATOM 785 C C . GLY A 1 100 ? 7.450 -6.170 -9.058 1.00 90.06 100 GLY A C 1
A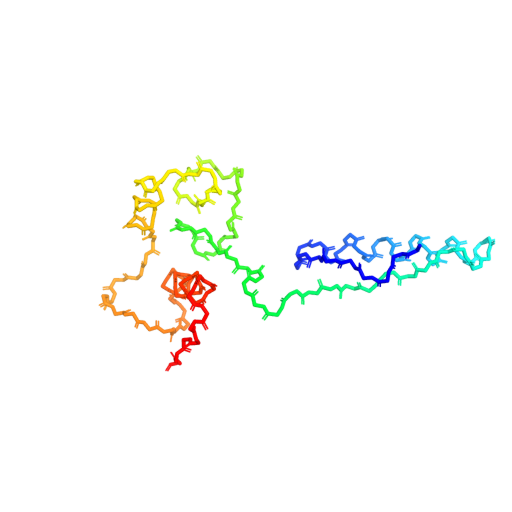TOM 786 O O . GLY A 1 100 ? 6.540 -5.351 -9.200 1.00 90.06 100 GLY A O 1
ATOM 787 N N . VAL A 1 101 ? 7.561 -7.240 -9.852 1.00 91.19 101 VAL A N 1
ATOM 788 C CA . VAL A 1 101 ? 6.652 -7.503 -10.984 1.00 91.19 101 VAL A CA 1
ATOM 789 C C . VAL A 1 101 ? 5.237 -7.796 -10.484 1.00 91.19 101 VAL A C 1
ATOM 791 O O . VAL A 1 101 ? 4.271 -7.242 -11.008 1.00 91.19 101 VAL A O 1
ATOM 794 N N . ASN A 1 102 ? 5.105 -8.589 -9.418 1.00 90.19 102 ASN A N 1
ATOM 795 C CA . ASN A 1 102 ? 3.829 -8.888 -8.771 1.00 90.19 102 ASN A CA 1
ATOM 796 C C . ASN A 1 102 ? 3.132 -7.609 -8.276 1.00 90.19 102 ASN A C 1
ATOM 798 O O . ASN A 1 102 ? 1.917 -7.473 -8.441 1.00 90.19 102 ASN A O 1
ATOM 802 N N . ASN A 1 103 ? 3.887 -6.662 -7.705 1.00 91.56 103 ASN A N 1
ATOM 803 C CA . ASN A 1 103 ? 3.371 -5.372 -7.249 1.00 91.56 103 ASN A CA 1
ATOM 804 C C . ASN A 1 103 ? 2.854 -4.524 -8.423 1.00 91.56 103 ASN A C 1
ATOM 806 O O . ASN A 1 103 ? 1.714 -4.064 -8.388 1.00 91.56 103 ASN A O 1
ATOM 810 N N . LEU A 1 104 ? 3.638 -4.384 -9.500 1.00 91.25 104 LEU A N 1
ATOM 811 C CA . LEU A 1 104 ? 3.228 -3.643 -10.703 1.00 91.25 104 LEU A CA 1
ATOM 812 C C . LEU A 1 104 ? 1.989 -4.258 -11.368 1.00 91.25 104 LEU A C 1
ATOM 814 O O . LEU A 1 104 ? 1.066 -3.538 -11.755 1.00 91.25 104 LEU A O 1
ATOM 818 N N . MET A 1 105 ? 1.925 -5.590 -11.445 1.00 89.56 105 MET A N 1
ATOM 819 C CA . MET A 1 105 ? 0.738 -6.298 -11.927 1.00 89.56 105 MET A CA 1
ATOM 820 C C . MET A 1 105 ? -0.479 -6.047 -11.024 1.00 89.56 105 MET A C 1
ATOM 822 O O . MET A 1 105 ? -1.588 -5.845 -11.520 1.00 89.56 105 MET A O 1
ATOM 826 N N . GLY A 1 106 ? -0.286 -6.016 -9.703 1.00 88.69 106 GLY A N 1
ATOM 827 C CA . GLY A 1 106 ? -1.332 -5.671 -8.741 1.00 88.69 106 GLY A CA 1
ATOM 828 C C . GLY A 1 106 ? -1.892 -4.264 -8.957 1.00 88.69 106 GLY A C 1
ATOM 829 O O . GLY A 1 106 ? -3.111 -4.101 -9.033 1.00 88.69 106 GLY A O 1
ATOM 830 N N . ILE A 1 107 ? -1.014 -3.269 -9.127 1.00 89.69 107 ILE A N 1
ATOM 831 C CA . ILE A 1 107 ? -1.395 -1.878 -9.421 1.00 89.69 107 ILE A CA 1
ATOM 832 C C . ILE A 1 107 ? -2.192 -1.814 -10.731 1.00 89.69 107 ILE A C 1
ATOM 834 O O . ILE A 1 107 ? -3.301 -1.283 -10.752 1.00 89.69 107 ILE A O 1
ATOM 838 N N . TYR A 1 108 ? -1.684 -2.427 -11.805 1.00 89.62 108 TYR A N 1
ATOM 839 C CA . TYR A 1 108 ? -2.368 -2.449 -13.102 1.00 89.62 108 TYR A CA 1
ATOM 840 C C . TYR A 1 108 ? -3.761 -3.088 -13.022 1.00 89.62 108 TYR A C 1
ATOM 842 O O . TYR A 1 108 ? -4.723 -2.571 -13.595 1.00 89.62 108 TYR A O 1
ATOM 850 N N . SER A 1 109 ? -3.891 -4.201 -12.296 1.00 87.94 109 SER A N 1
ATOM 851 C CA . SER A 1 109 ? -5.170 -4.887 -12.090 1.00 87.94 109 SER A CA 1
ATOM 852 C C . SER A 1 109 ? -6.179 -3.997 -11.359 1.00 87.94 109 SER A C 1
ATOM 854 O O . SER A 1 109 ? -7.331 -3.914 -11.780 1.00 87.94 109 SER A O 1
ATOM 856 N N . CYS A 1 110 ? -5.739 -3.267 -10.328 1.00 86.00 110 CYS A N 1
ATOM 857 C CA . CYS A 1 110 ? -6.600 -2.350 -9.578 1.00 86.00 110 CYS A CA 1
ATOM 858 C C . CYS A 1 110 ? -7.071 -1.162 -10.430 1.00 86.00 110 CYS A C 1
ATOM 860 O O . CYS A 1 110 ? -8.233 -0.779 -10.338 1.00 86.00 110 CYS A O 1
ATOM 862 N N . CYS A 1 111 ? -6.203 -0.600 -11.277 1.00 85.94 111 CYS A N 1
ATOM 863 C CA . CYS A 1 111 ? -6.555 0.535 -12.135 1.00 85.94 111 CYS A CA 1
ATOM 864 C C . CYS A 1 111 ? -7.449 0.145 -13.322 1.00 85.94 111 CYS A C 1
ATOM 866 O O . CYS A 1 111 ? -8.267 0.946 -13.761 1.00 85.94 111 CYS A O 1
ATOM 868 N N . THR A 1 112 ? -7.286 -1.064 -13.867 1.00 87.88 112 THR A N 1
ATOM 869 C CA . THR A 1 112 ? -7.999 -1.493 -15.086 1.00 87.88 112 THR A CA 1
ATOM 870 C C . THR A 1 112 ? -9.201 -2.395 -14.820 1.00 87.88 112 THR A C 1
ATOM 872 O O . THR A 1 112 ? -9.948 -2.694 -15.749 1.00 87.88 112 THR A O 1
ATOM 875 N N . GLY A 1 113 ? -9.365 -2.895 -13.592 1.00 81.75 113 GLY A N 1
ATOM 876 C CA . GLY A 1 113 ? -10.384 -3.889 -13.243 1.00 81.75 113 GLY A CA 1
ATOM 877 C C . GLY A 1 113 ? -10.166 -5.267 -13.884 1.00 81.75 113 GLY A C 1
ATOM 878 O O . GLY A 1 113 ? -10.986 -6.168 -13.706 1.00 81.75 113 GLY A O 1
ATOM 879 N N . LYS A 1 114 ? -9.071 -5.467 -14.631 1.00 81.19 114 LYS A N 1
ATOM 880 C CA . LYS A 1 114 ? -8.763 -6.745 -15.279 1.00 81.19 114 LYS A CA 1
ATOM 881 C C . LYS A 1 114 ? -8.224 -7.730 -14.250 1.00 81.19 114 LYS A C 1
ATOM 883 O O . LYS A 1 114 ? -7.256 -7.440 -13.544 1.00 81.19 114 LYS A O 1
ATOM 888 N N . GLN A 1 115 ? -8.811 -8.923 -14.205 1.00 71.12 115 GLN A N 1
ATOM 889 C CA . GLN A 1 115 ? -8.247 -10.030 -13.441 1.00 71.12 115 GLN A CA 1
ATOM 890 C C . GLN A 1 115 ? -6.987 -10.540 -14.143 1.00 71.12 115 GLN A C 1
ATOM 892 O O . GLN A 1 115 ? -7.017 -10.915 -15.315 1.00 71.12 115 GLN A O 1
ATOM 897 N N . MET A 1 116 ? -5.869 -10.547 -13.420 1.00 64.44 116 MET A N 1
ATOM 898 C CA . MET A 1 116 ? -4.622 -11.119 -13.920 1.00 64.44 116 MET A CA 1
ATOM 899 C C . MET A 1 116 ? -4.751 -12.645 -13.945 1.00 64.44 116 MET A C 1
ATOM 901 O O . MET A 1 116 ? -4.987 -13.257 -12.901 1.00 64.44 116 MET A O 1
ATOM 905 N N . ARG A 1 117 ? -4.603 -13.264 -15.124 1.00 57.00 117 ARG A N 1
ATOM 906 C CA . ARG A 1 117 ? -4.473 -14.727 -15.224 1.00 57.00 117 ARG A CA 1
ATOM 907 C C . ARG A 1 117 ? -3.157 -15.137 -14.552 1.00 57.00 117 ARG A C 1
ATOM 909 O O . ARG A 1 117 ? -2.156 -14.439 -14.708 1.00 57.00 117 ARG A O 1
ATOM 916 N N . LYS A 1 118 ? -3.220 -16.203 -13.749 1.00 49.00 118 LYS A N 1
ATOM 917 C CA . LYS A 1 118 ? -2.046 -16.830 -13.131 1.00 49.00 118 LYS A CA 1
ATOM 918 C C . LYS A 1 118 ? -1.096 -17.352 -14.199 1.00 49.00 118 LYS A C 1
ATOM 920 O O . LYS A 1 118 ? -1.618 -17.871 -15.211 1.00 49.00 118 LYS A O 1
#

Secondary structure (DSSP, 8-state):
--SEEE--GGGHHHHHHHHHHHHHHHHHH-S-PPPPEEE--SSS--PBPSS-TTSBP-TT-S-GGG---TT--HHHHHHHHHT----SS------TT-HHHHHHHHHHHHHH-PPPP-